Protein AF-A0A377GNR0-F1 (afdb_monomer_lite)

InterPro domains:
  IPR015090 Antitoxin epsilon/PezA domain [PF08998] (4-83)

pLDDT: mean 94.61, std 5.75, range [61.75, 98.44]

Structure (mmCIF, N/CA/C/O backbone):
data_AF-A0A377GNR0-F1
#
_entry.id   AF-A0A377GNR0-F1
#
loop_
_atom_site.group_PDB
_atom_site.id
_atom_site.type_symbol
_atom_site.label_atom_id
_atom_site.label_alt_id
_atom_site.label_comp_id
_atom_site.label_asym_id
_atom_site.label_entity_id
_atom_site.label_seq_id
_atom_site.pdbx_PDB_ins_code
_atom_site.Cartn_x
_atom_site.Cartn_y
_atom_site.Cartn_z
_atom_site.occupancy
_atom_site.B_iso_or_equiv
_atom_site.auth_seq_id
_atom_site.auth_comp_id
_atom_site.auth_asym_id
_atom_site.auth_atom_id
_atom_site.pdbx_PDB_model_num
ATOM 1 N N . MET A 1 1 ? 15.997 5.027 -19.480 1.00 61.75 1 MET A N 1
ATOM 2 C CA . MET A 1 1 ? 15.033 3.949 -19.173 1.00 61.75 1 MET A CA 1
ATOM 3 C C . MET A 1 1 ? 15.558 3.204 -17.967 1.00 61.75 1 MET A C 1
ATOM 5 O O . MET A 1 1 ? 16.741 2.895 -17.968 1.00 61.75 1 MET A O 1
ATOM 9 N N . ALA A 1 2 ? 14.726 2.977 -16.952 1.00 74.44 2 ALA A N 1
ATOM 10 C CA . ALA A 1 2 ? 15.098 2.073 -15.869 1.00 74.44 2 ALA A CA 1
ATOM 11 C C . ALA A 1 2 ? 15.085 0.631 -16.385 1.00 74.44 2 ALA A C 1
ATOM 13 O O . ALA A 1 2 ? 14.286 0.286 -17.259 1.00 74.44 2 ALA A O 1
ATOM 14 N N . SER A 1 3 ? 15.981 -0.193 -15.863 1.00 90.06 3 SER A N 1
ATOM 15 C CA . SER A 1 3 ? 16.015 -1.621 -16.152 1.00 90.06 3 SER A CA 1
ATOM 16 C C . SER A 1 3 ? 14.807 -2.337 -15.536 1.00 90.06 3 SER A C 1
ATOM 18 O O . SER A 1 3 ? 14.253 -1.907 -14.522 1.00 90.06 3 SER A O 1
ATOM 20 N N . LEU A 1 4 ? 14.422 -3.477 -16.117 1.00 91.56 4 LEU A N 1
ATOM 21 C CA . LEU A 1 4 ? 13.377 -4.343 -15.557 1.00 91.56 4 LEU A CA 1
ATOM 22 C C . LEU A 1 4 ? 13.700 -4.768 -14.114 1.00 91.56 4 LEU A C 1
ATOM 24 O O . LEU A 1 4 ? 12.804 -4.866 -13.279 1.00 91.56 4 LEU A O 1
ATOM 28 N N . TYR A 1 5 ? 14.985 -4.972 -13.815 1.00 93.69 5 TYR A N 1
ATOM 29 C CA . TYR A 1 5 ? 15.457 -5.264 -12.466 1.00 93.69 5 TYR A CA 1
ATOM 30 C C . TYR A 1 5 ? 15.136 -4.126 -11.488 1.00 93.69 5 TYR A C 1
ATOM 32 O O . TYR A 1 5 ? 14.544 -4.371 -10.442 1.00 93.69 5 TYR A O 1
ATOM 40 N N . GLU A 1 6 ? 15.457 -2.879 -11.841 1.00 94.62 6 GLU A N 1
ATOM 41 C CA . GLU A 1 6 ? 15.164 -1.713 -10.996 1.00 94.62 6 GLU A CA 1
ATOM 42 C C . GLU A 1 6 ? 13.660 -1.507 -10.786 1.00 94.62 6 GLU A C 1
ATOM 44 O O . GLU A 1 6 ? 13.237 -1.154 -9.686 1.00 94.62 6 GLU A O 1
ATOM 49 N N . ILE A 1 7 ? 12.848 -1.741 -11.822 1.00 96.00 7 ILE A N 1
ATOM 50 C CA . ILE A 1 7 ? 11.383 -1.677 -11.729 1.00 96.00 7 ILE A CA 1
ATOM 51 C C . ILE A 1 7 ? 10.873 -2.727 -10.741 1.00 96.00 7 ILE A C 1
ATOM 53 O O . ILE A 1 7 ? 10.112 -2.390 -9.836 1.00 96.00 7 ILE A O 1
ATOM 57 N N . ASN A 1 8 ? 11.318 -3.978 -10.867 1.00 96.81 8 ASN A N 1
ATOM 58 C CA . ASN A 1 8 ? 10.883 -5.051 -9.976 1.00 96.81 8 ASN A CA 1
ATOM 59 C C . ASN A 1 8 ? 11.350 -4.830 -8.537 1.00 96.81 8 ASN A C 1
ATOM 61 O O . ASN A 1 8 ? 10.543 -4.958 -7.625 1.00 96.81 8 ASN A O 1
ATOM 65 N N . LEU A 1 9 ? 12.597 -4.400 -8.327 1.00 97.19 9 LEU A N 1
ATOM 66 C CA . LEU A 1 9 ? 13.086 -4.055 -6.993 1.00 97.19 9 LEU A CA 1
ATOM 67 C C . LEU A 1 9 ? 12.226 -2.960 -6.346 1.00 97.19 9 LEU A C 1
ATOM 69 O O . LEU A 1 9 ? 11.845 -3.067 -5.184 1.00 97.19 9 LEU A O 1
ATOM 73 N N . ARG A 1 10 ? 11.871 -1.915 -7.101 1.00 97.56 10 ARG A N 1
ATOM 74 C CA . ARG A 1 10 ? 10.983 -0.860 -6.595 1.00 97.56 10 ARG A CA 1
ATOM 75 C C . ARG A 1 10 ? 9.575 -1.370 -6.295 1.00 97.56 10 ARG A C 1
ATOM 77 O O . ARG A 1 10 ? 8.992 -0.929 -5.310 1.00 97.56 10 ARG A O 1
ATOM 84 N N . ARG A 1 11 ? 9.028 -2.279 -7.106 1.00 98.06 11 ARG A N 1
ATOM 85 C CA . ARG A 1 11 ? 7.725 -2.909 -6.833 1.00 98.06 11 ARG A CA 1
ATOM 86 C C . ARG A 1 11 ? 7.743 -3.684 -5.521 1.00 98.06 11 ARG A C 1
ATOM 88 O O . ARG A 1 11 ? 6.812 -3.520 -4.743 1.00 98.06 11 ARG A O 1
ATOM 95 N N . GLU A 1 12 ? 8.801 -4.449 -5.256 1.00 98.25 12 GLU A N 1
ATOM 96 C CA . GLU A 1 12 ? 8.976 -5.173 -3.987 1.00 98.25 12 GLU A CA 1
ATOM 97 C C . GLU A 1 12 ? 9.026 -4.212 -2.793 1.00 98.25 12 GLU A C 1
ATOM 99 O O . GLU A 1 12 ? 8.263 -4.367 -1.843 1.00 98.25 12 GLU A O 1
ATOM 104 N N . ILE A 1 13 ? 9.832 -3.148 -2.881 1.00 98.25 13 ILE A N 1
ATOM 105 C CA . ILE A 1 13 ? 9.918 -2.129 -1.820 1.00 98.25 13 ILE A CA 1
ATOM 106 C C . ILE A 1 13 ? 8.544 -1.493 -1.556 1.00 98.25 13 ILE A C 1
ATOM 108 O O . ILE A 1 13 ? 8.134 -1.322 -0.408 1.00 98.25 13 ILE A O 1
ATOM 112 N N . LEU A 1 14 ? 7.802 -1.146 -2.612 1.00 98.25 14 LEU A N 1
ATOM 113 C CA . LEU A 1 14 ? 6.472 -0.552 -2.468 1.00 98.25 14 LEU A CA 1
ATOM 114 C C . LEU A 1 14 ? 5.436 -1.557 -1.961 1.00 98.25 14 LEU A C 1
ATOM 116 O O . LEU A 1 14 ? 4.529 -1.164 -1.230 1.00 98.25 14 LEU A O 1
ATOM 120 N N . ARG A 1 15 ? 5.567 -2.840 -2.309 1.00 98.31 15 ARG A N 1
ATOM 121 C CA . ARG A 1 15 ? 4.724 -3.923 -1.792 1.00 98.31 15 ARG A CA 1
ATOM 122 C C . ARG A 1 15 ? 4.891 -4.062 -0.282 1.00 98.31 15 ARG A C 1
ATOM 124 O O . ARG A 1 15 ? 3.883 -4.118 0.418 1.00 98.31 15 ARG A O 1
ATOM 131 N N . GLU A 1 16 ? 6.132 -4.091 0.195 1.00 98.44 16 GLU A N 1
ATOM 132 C CA . GLU A 1 16 ? 6.465 -4.183 1.620 1.00 98.44 16 GLU A CA 1
ATOM 133 C C . GLU A 1 16 ? 5.954 -2.958 2.382 1.00 98.44 16 GLU A C 1
ATOM 135 O O . GLU A 1 16 ? 5.168 -3.094 3.318 1.00 98.44 16 GLU A O 1
ATOM 140 N N . LYS A 1 17 ? 6.272 -1.756 1.888 1.00 98.12 17 LYS A N 1
ATOM 141 C CA . LYS A 1 17 ? 5.784 -0.495 2.458 1.00 98.12 17 LYS A CA 1
ATOM 142 C C . LYS A 1 17 ? 4.257 -0.423 2.526 1.00 98.12 17 LYS A C 1
ATOM 144 O O . LYS A 1 17 ? 3.699 0.035 3.516 1.00 98.12 17 LYS A O 1
ATOM 149 N N . SER A 1 18 ? 3.563 -0.869 1.476 1.00 98.06 18 SER A N 1
ATOM 150 C CA . SER A 1 18 ? 2.094 -0.885 1.473 1.00 98.06 18 SER A CA 1
ATOM 151 C C . SER A 1 18 ? 1.537 -1.837 2.533 1.00 98.06 18 SER A C 1
ATOM 153 O O . SER A 1 18 ? 0.505 -1.536 3.119 1.00 98.06 18 SER A O 1
ATOM 155 N N . ALA A 1 19 ? 2.199 -2.973 2.783 1.00 98.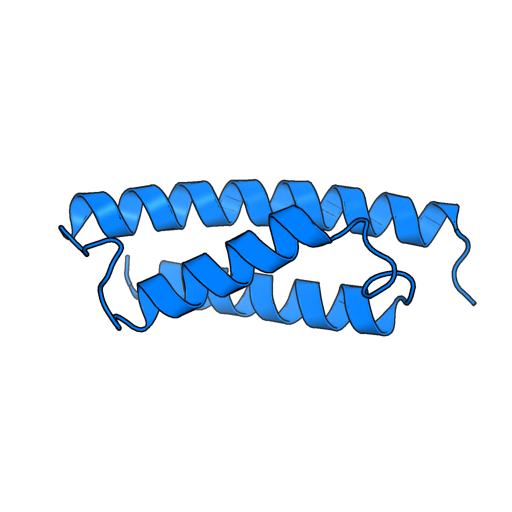25 19 ALA A N 1
ATOM 156 C CA . ALA A 1 19 ? 1.768 -3.942 3.788 1.00 98.25 19 ALA A CA 1
ATOM 157 C C . ALA A 1 19 ? 1.868 -3.378 5.211 1.00 98.25 19 ALA A C 1
ATOM 159 O O . ALA A 1 19 ? 0.936 -3.543 5.993 1.00 98.25 19 ALA A O 1
ATOM 160 N N . GLU A 1 20 ? 2.972 -2.694 5.519 1.00 97.75 20 GLU A N 1
ATOM 161 C CA . GLU A 1 20 ? 3.177 -2.022 6.807 1.00 97.75 20 GLU A CA 1
ATOM 162 C C . GLU A 1 20 ? 2.084 -0.975 7.054 1.00 97.75 20 GLU A C 1
ATOM 164 O O . GLU A 1 20 ? 1.387 -1.026 8.065 1.00 97.75 20 GLU A O 1
ATOM 169 N N . ILE A 1 21 ? 1.848 -0.097 6.073 1.00 97.62 21 ILE A N 1
ATOM 170 C CA . ILE A 1 21 ? 0.822 0.943 6.187 1.00 97.62 21 ILE A CA 1
ATOM 171 C C . ILE A 1 21 ? -0.579 0.327 6.330 1.00 97.62 21 ILE A C 1
ATOM 173 O O . ILE A 1 21 ? -1.375 0.814 7.127 1.00 97.62 21 ILE A O 1
ATOM 177 N N . LEU A 1 22 ? -0.902 -0.741 5.588 1.00 97.62 22 LEU A N 1
ATOM 178 C CA . LEU A 1 22 ? -2.197 -1.421 5.722 1.00 97.62 22 LEU A CA 1
ATOM 179 C C . LEU A 1 22 ? -2.422 -1.956 7.133 1.00 97.62 22 LEU A C 1
ATOM 181 O O . LEU A 1 22 ? -3.513 -1.780 7.662 1.00 97.62 22 LEU A O 1
ATOM 185 N N . ALA A 1 23 ? -1.401 -2.551 7.753 1.00 97.31 23 ALA A N 1
ATOM 186 C CA . ALA A 1 23 ? -1.516 -3.063 9.114 1.00 97.31 23 ALA A CA 1
ATOM 187 C C . ALA A 1 23 ? -1.841 -1.945 10.120 1.00 97.31 23 ALA A C 1
ATOM 189 O O . ALA A 1 23 ? -2.688 -2.126 10.998 1.00 97.31 23 ALA A O 1
ATOM 190 N N . ASP A 1 24 ? -1.221 -0.773 9.961 1.00 96.75 24 ASP A N 1
ATOM 191 C CA . ASP A 1 24 ? -1.496 0.383 10.816 1.00 96.75 24 ASP A CA 1
ATOM 192 C C . ASP A 1 24 ? -2.907 0.953 10.584 1.00 96.75 24 ASP A C 1
ATOM 194 O O . ASP A 1 24 ? -3.595 1.331 11.537 1.00 96.75 24 ASP A O 1
ATOM 198 N N . TYR A 1 25 ? -3.366 0.992 9.327 1.00 96.25 25 TYR A N 1
ATOM 199 C CA . TYR A 1 25 ? -4.731 1.406 8.990 1.00 96.25 25 TYR A CA 1
ATOM 200 C C . TYR A 1 25 ? -5.774 0.433 9.540 1.00 96.25 25 TYR A C 1
ATOM 202 O O . TYR A 1 25 ? -6.755 0.885 10.127 1.00 96.25 25 TYR A O 1
ATOM 210 N N . ASP A 1 26 ? -5.569 -0.876 9.383 1.00 94.88 26 ASP A N 1
ATOM 211 C CA . ASP A 1 26 ? -6.473 -1.904 9.904 1.00 94.88 26 ASP A CA 1
ATOM 212 C C . ASP A 1 26 ? -6.621 -1.762 11.423 1.00 94.88 26 ASP A C 1
ATOM 214 O O . ASP A 1 26 ? -7.739 -1.673 11.931 1.00 94.88 26 ASP A O 1
ATOM 218 N N . LYS A 1 27 ? -5.499 -1.594 12.136 1.00 95.56 27 LYS A N 1
ATOM 219 C CA . LYS A 1 27 ? -5.508 -1.325 13.577 1.00 95.56 27 LYS A CA 1
ATOM 220 C C . LYS A 1 27 ? -6.320 -0.074 13.930 1.00 95.56 27 LYS A C 1
ATOM 222 O O . LYS A 1 27 ? -7.174 -0.132 14.812 1.00 95.56 27 LYS A O 1
ATOM 227 N N . TYR A 1 28 ? -6.077 1.049 13.253 1.00 95.62 28 TYR A N 1
ATOM 228 C CA . TYR A 1 28 ? -6.792 2.299 13.529 1.00 95.62 28 TYR A CA 1
ATOM 229 C C . TYR A 1 28 ? -8.298 2.180 13.260 1.00 95.62 28 TYR A C 1
ATOM 231 O O . TYR A 1 28 ? -9.115 2.679 14.039 1.00 95.62 28 TYR A O 1
ATOM 239 N N . LEU A 1 29 ? -8.679 1.537 12.153 1.00 94.94 29 LEU A N 1
ATOM 240 C CA . LEU A 1 29 ? -10.078 1.331 11.779 1.00 94.94 29 LEU A CA 1
ATOM 241 C C . LEU A 1 29 ? -10.804 0.470 12.821 1.00 94.94 29 LEU A C 1
ATOM 243 O O . LEU A 1 29 ? -11.927 0.813 13.198 1.00 94.94 29 LEU A O 1
ATOM 247 N N . ASP A 1 30 ? -10.149 -0.582 13.316 1.00 94.81 30 ASP A N 1
ATOM 248 C CA . ASP A 1 30 ? -10.680 -1.459 14.360 1.00 94.81 30 ASP A CA 1
ATOM 249 C C . ASP A 1 30 ? -10.835 -0.718 15.697 1.00 94.81 30 ASP A C 1
ATOM 251 O O . ASP A 1 30 ? -11.917 -0.730 16.290 1.00 94.81 30 ASP A O 1
ATOM 255 N N . GLU A 1 31 ? -9.800 0.004 16.146 1.00 95.69 31 GLU A N 1
ATOM 256 C CA . GLU A 1 31 ? -9.823 0.784 17.396 1.00 95.69 31 GLU A CA 1
ATOM 257 C C . GLU A 1 31 ? -10.921 1.862 17.398 1.00 95.69 31 GLU A C 1
ATOM 259 O O . GLU A 1 31 ? -11.520 2.151 18.437 1.00 95.69 31 GLU A O 1
ATOM 264 N N . ASN A 1 32 ? -11.236 2.421 16.227 1.00 95.00 32 ASN A N 1
ATOM 265 C CA . ASN A 1 32 ? -12.246 3.467 16.062 1.00 95.00 32 ASN A CA 1
ATOM 266 C C . ASN A 1 32 ? -13.614 2.944 15.586 1.00 95.00 32 ASN A C 1
ATOM 268 O O . ASN A 1 32 ? -14.505 3.746 15.301 1.00 95.00 32 ASN A O 1
ATOM 272 N N . ASN A 1 33 ? -13.817 1.622 15.520 1.00 94.44 33 ASN A N 1
ATOM 273 C CA . ASN A 1 33 ? -15.061 0.984 15.063 1.00 94.44 33 ASN A CA 1
ATOM 274 C C . ASN A 1 33 ? -15.541 1.482 13.680 1.00 94.44 33 ASN A C 1
ATOM 276 O O . ASN A 1 33 ? -16.743 1.629 13.423 1.00 94.44 33 ASN A O 1
ATOM 280 N N . ILE A 1 34 ? -14.607 1.767 12.769 1.00 94.12 34 ILE A N 1
ATOM 281 C CA . ILE A 1 34 ? -14.918 2.256 11.425 1.00 94.12 34 ILE A CA 1
ATOM 282 C C . ILE A 1 34 ? -15.266 1.062 10.527 1.00 94.12 34 ILE A C 1
ATOM 284 O O . ILE A 1 34 ? -14.412 0.285 10.105 1.00 94.12 34 ILE A O 1
ATOM 288 N N . SER A 1 35 ? -16.553 0.944 10.190 1.00 90.31 35 SER A N 1
ATOM 289 C CA . SER A 1 35 ? -17.074 -0.154 9.364 1.00 90.31 35 SER A CA 1
ATOM 290 C C . SER A 1 35 ? -16.397 -0.270 7.989 1.00 90.31 35 SER A C 1
ATOM 292 O O . SER A 1 35 ? -16.031 0.724 7.350 1.00 90.31 35 SER A O 1
ATOM 294 N N . TYR A 1 36 ? -16.318 -1.508 7.489 1.00 82.19 36 TYR A N 1
ATOM 295 C CA . TYR A 1 36 ? -15.844 -1.846 6.144 1.00 82.19 36 TYR A CA 1
ATOM 296 C C . TYR A 1 36 ? -16.624 -1.156 5.019 1.00 82.19 36 TYR A C 1
ATOM 298 O O . TYR A 1 36 ? -16.048 -0.725 4.016 1.00 82.19 36 TYR A O 1
ATOM 306 N N . GLU A 1 37 ? -17.929 -0.988 5.214 1.00 86.19 37 GLU A N 1
ATOM 307 C CA . GLU A 1 37 ? -18.828 -0.371 4.234 1.00 86.19 37 GLU A CA 1
ATOM 308 C C . GLU A 1 37 ? -18.894 1.157 4.362 1.00 86.19 37 GLU A C 1
ATOM 310 O O . GLU A 1 37 ? -19.571 1.821 3.577 1.00 86.19 37 GLU A O 1
ATOM 315 N N . SER A 1 38 ? -18.188 1.743 5.334 1.00 86.44 38 SER A N 1
ATOM 316 C CA . SER A 1 38 ? -18.240 3.184 5.560 1.00 86.44 38 SER A CA 1
ATOM 317 C C . SER A 1 38 ? -17.592 3.976 4.417 1.00 86.44 38 SER A C 1
ATOM 319 O O . SER A 1 38 ? -16.557 3.600 3.863 1.00 86.44 38 SER A O 1
ATOM 321 N N . LEU A 1 39 ? -18.174 5.141 4.117 1.00 88.75 39 LEU A N 1
ATOM 322 C CA . LEU A 1 39 ? -17.567 6.173 3.265 1.00 88.75 39 LEU A CA 1
ATOM 323 C C . LEU A 1 39 ? -16.588 7.062 4.055 1.00 88.75 39 LEU A C 1
ATOM 325 O O . LEU A 1 39 ? -16.359 8.216 3.697 1.00 88.75 39 LEU A O 1
ATOM 329 N N . ASN A 1 40 ? -16.033 6.550 5.157 1.00 91.81 40 ASN A N 1
ATOM 330 C CA . ASN A 1 40 ? -15.062 7.285 5.954 1.00 91.81 40 ASN A CA 1
ATOM 331 C C . ASN A 1 40 ? -13.806 7.565 5.097 1.00 91.81 40 ASN A C 1
ATOM 333 O O . ASN A 1 40 ? -13.281 6.629 4.488 1.00 91.81 40 ASN A O 1
ATOM 337 N N . PRO A 1 41 ? -13.289 8.809 5.054 1.00 92.12 41 PRO A N 1
ATOM 338 C CA . PRO A 1 41 ? -12.091 9.138 4.281 1.00 92.12 41 PRO A CA 1
ATOM 339 C C . PRO A 1 41 ? -10.874 8.256 4.599 1.00 92.12 41 PRO A C 1
ATOM 341 O O . PRO A 1 41 ? -10.133 7.892 3.690 1.00 92.12 41 PRO A O 1
ATOM 344 N N . VAL A 1 42 ? -10.700 7.844 5.858 1.00 93.69 42 VAL A N 1
ATOM 345 C CA . VAL A 1 42 ? -9.625 6.932 6.285 1.00 93.69 42 VAL A CA 1
ATOM 346 C C . VAL A 1 42 ? -9.791 5.558 5.637 1.00 93.69 42 VAL A C 1
ATOM 348 O O . VAL A 1 42 ? -8.824 4.979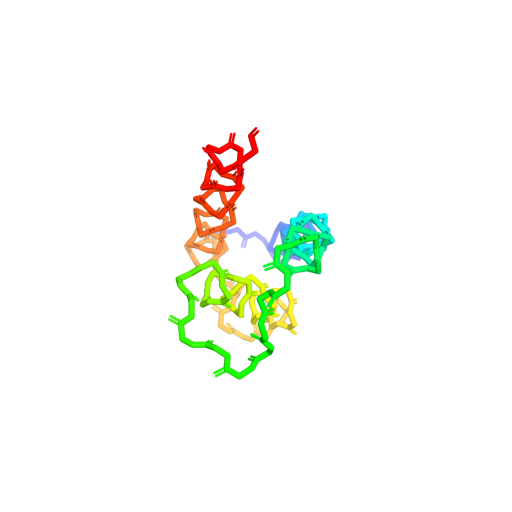 5.150 1.00 93.69 42 VAL A O 1
ATOM 351 N N . ARG A 1 43 ? -11.029 5.061 5.530 1.00 93.69 43 ARG A N 1
ATOM 352 C CA . ARG A 1 43 ? -11.320 3.804 4.829 1.00 93.69 43 ARG A CA 1
ATOM 353 C C . ARG A 1 43 ? -1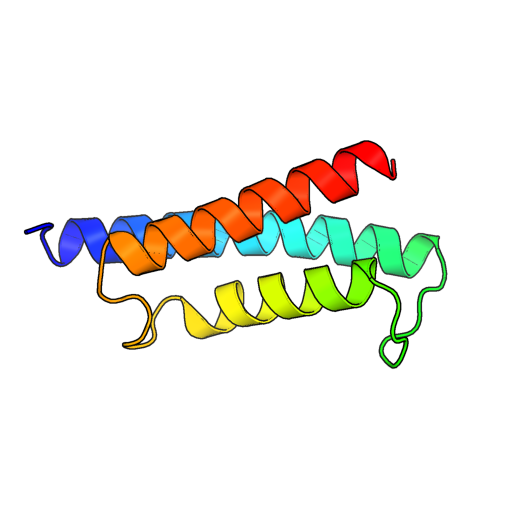1.112 3.925 3.319 1.00 93.69 43 ARG A C 1
ATOM 355 O O . ARG A 1 43 ? -10.691 2.965 2.682 1.00 93.69 43 ARG A O 1
ATOM 362 N N . VAL A 1 44 ? -11.390 5.087 2.730 1.00 93.25 44 VAL A N 1
ATOM 363 C CA . VAL A 1 44 ? -11.084 5.339 1.311 1.00 93.25 44 VAL A CA 1
ATOM 364 C C . VAL A 1 44 ? -9.573 5.282 1.069 1.00 93.25 44 VAL A C 1
ATOM 366 O O . VAL A 1 44 ? -9.142 4.669 0.094 1.00 93.25 44 VAL A O 1
ATOM 369 N N . LEU A 1 45 ? -8.771 5.865 1.964 1.00 94.56 45 LEU A N 1
ATOM 370 C CA . LEU A 1 45 ? -7.311 5.782 1.889 1.00 94.56 45 LEU A CA 1
ATOM 371 C C . LEU A 1 45 ? -6.812 4.342 2.040 1.00 94.56 45 LEU A C 1
ATOM 373 O O . LEU A 1 45 ? -6.023 3.907 1.206 1.00 94.56 45 LEU A O 1
ATOM 377 N N . GLU A 1 46 ? -7.323 3.580 3.012 1.00 96.12 46 GLU A N 1
ATOM 378 C CA . GLU A 1 46 ? -7.000 2.150 3.156 1.00 96.12 46 GLU A CA 1
ATOM 379 C C . GLU A 1 46 ? -7.250 1.384 1.851 1.00 96.12 46 GLU A C 1
ATOM 381 O O . GLU A 1 46 ? -6.362 0.680 1.375 1.00 96.12 46 GLU A O 1
ATOM 386 N N . LYS A 1 47 ? -8.401 1.596 1.200 1.00 95.25 47 LYS A N 1
ATOM 387 C CA . LYS A 1 47 ? -8.715 0.949 -0.084 1.00 95.25 47 LYS A CA 1
ATOM 388 C C . LYS A 1 47 ? -7.701 1.287 -1.176 1.00 95.25 47 LYS A C 1
ATOM 390 O O . LYS A 1 47 ? -7.263 0.382 -1.883 1.00 95.25 47 LYS A O 1
ATOM 395 N N . ILE A 1 48 ? -7.281 2.549 -1.284 1.00 96.00 48 ILE A N 1
ATOM 396 C CA . ILE A 1 48 ? -6.250 2.971 -2.250 1.00 96.00 48 ILE A CA 1
ATOM 397 C C . ILE A 1 48 ? -4.928 2.236 -1.985 1.00 96.00 48 ILE A C 1
ATOM 399 O O . ILE A 1 48 ? -4.281 1.763 -2.920 1.00 96.00 48 ILE A O 1
ATOM 403 N N . ILE A 1 49 ? -4.527 2.110 -0.720 1.00 97.62 49 ILE A N 1
ATOM 404 C CA . ILE A 1 49 ? -3.302 1.399 -0.329 1.00 97.62 49 ILE A CA 1
ATOM 405 C C . ILE A 1 49 ? -3.447 -0.098 -0.635 1.00 97.62 49 ILE A C 1
ATOM 407 O O . ILE A 1 49 ? -2.525 -0.711 -1.169 1.00 97.62 49 ILE A O 1
ATOM 411 N N . SER A 1 50 ? -4.620 -0.678 -0.372 1.00 97.50 50 SER A N 1
ATOM 412 C CA . SER A 1 50 ? -4.947 -2.081 -0.652 1.00 97.50 50 SER A CA 1
ATOM 413 C C . SER A 1 50 ? -4.878 -2.392 -2.146 1.00 97.50 50 SER A C 1
ATOM 415 O O . SER A 1 50 ? -4.357 -3.436 -2.546 1.00 97.50 50 SER A O 1
ATOM 417 N N . GLU A 1 51 ? -5.351 -1.474 -2.988 1.00 97.12 51 GLU A N 1
ATOM 418 C CA . GLU A 1 51 ? -5.232 -1.567 -4.442 1.00 97.12 51 GLU A CA 1
ATOM 419 C C . GLU A 1 51 ? -3.772 -1.515 -4.889 1.00 97.12 51 GLU A C 1
ATOM 421 O O . GLU A 1 51 ? -3.348 -2.408 -5.625 1.00 97.12 51 GLU A O 1
ATOM 426 N N . ILE A 1 52 ? -2.991 -0.541 -4.400 1.00 98.00 52 ILE A N 1
ATOM 427 C CA . ILE A 1 52 ? -1.553 -0.445 -4.695 1.00 98.00 52 ILE A CA 1
ATOM 428 C C . ILE A 1 52 ? -0.866 -1.745 -4.300 1.00 98.00 52 ILE A C 1
ATOM 430 O O . ILE A 1 52 ? -0.225 -2.365 -5.142 1.00 98.00 52 ILE A O 1
ATOM 434 N N . TYR A 1 53 ? -1.065 -2.198 -3.059 1.00 98.31 53 TYR A N 1
ATOM 435 C CA . TYR A 1 53 ? -0.541 -3.458 -2.555 1.00 98.31 53 TYR A CA 1
ATOM 436 C C . TYR A 1 53 ? -0.852 -4.569 -3.563 1.00 98.31 53 TYR A C 1
ATOM 438 O O . TYR A 1 53 ? 0.077 -5.142 -4.138 1.00 98.31 53 TYR A O 1
ATOM 446 N N . ARG A 1 54 ? -2.132 -4.877 -3.809 1.00 97.62 54 ARG A N 1
ATOM 447 C CA . ARG A 1 54 ? -2.573 -6.028 -4.626 1.00 97.62 54 ARG A CA 1
ATOM 448 C C . ARG A 1 54 ? -2.134 -5.952 -6.087 1.00 97.62 54 ARG A C 1
ATOM 450 O O . ARG A 1 54 ? -1.972 -6.997 -6.717 1.00 97.62 54 ARG A O 1
ATOM 457 N N . ASN A 1 55 ? -1.972 -4.747 -6.625 1.00 97.75 55 ASN A N 1
ATOM 458 C CA . ASN A 1 55 ? -1.769 -4.536 -8.051 1.00 97.75 55 ASN A CA 1
ATOM 459 C C . ASN A 1 55 ? -0.342 -4.123 -8.426 1.00 97.75 55 ASN A C 1
ATOM 461 O O . ASN A 1 55 ? -0.071 -4.080 -9.617 1.00 97.75 55 ASN A O 1
ATOM 465 N N . ILE A 1 56 ? 0.588 -3.892 -7.489 1.00 97.38 56 ILE A N 1
ATOM 466 C CA . ILE A 1 56 ? 1.923 -3.319 -7.780 1.00 97.38 56 ILE A CA 1
ATOM 467 C C . ILE A 1 56 ? 2.755 -4.084 -8.834 1.00 97.38 56 ILE A C 1
ATOM 469 O O . ILE A 1 56 ? 3.623 -3.506 -9.481 1.00 97.38 56 ILE A O 1
ATOM 473 N N . PHE A 1 57 ? 2.476 -5.371 -9.063 1.00 96.94 57 PHE A N 1
ATOM 474 C CA . PHE A 1 57 ? 3.131 -6.191 -10.097 1.00 96.94 57 PHE A CA 1
ATOM 475 C C . PHE A 1 57 ? 2.385 -6.244 -11.439 1.00 96.94 57 PHE A C 1
ATOM 477 O O . PHE A 1 57 ? 2.842 -6.903 -12.372 1.00 96.94 57 PHE A O 1
ATOM 484 N N . LYS A 1 58 ? 1.240 -5.568 -11.558 1.00 96.50 58 LYS A N 1
ATOM 485 C CA . LYS A 1 58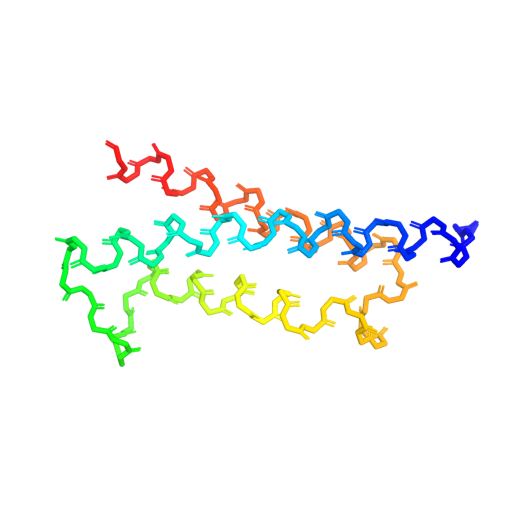 ? 0.461 -5.483 -12.797 1.00 96.50 58 LYS A CA 1
ATOM 486 C C . LYS A 1 58 ? 1.096 -4.508 -13.801 1.00 96.50 58 LYS A C 1
ATOM 488 O O . LYS A 1 58 ? 1.903 -3.655 -13.410 1.00 96.50 58 LYS A O 1
ATOM 493 N N . PRO A 1 59 ? 0.699 -4.587 -15.090 1.00 94.75 59 PRO A N 1
ATOM 494 C CA . PRO A 1 59 ? 1.251 -3.740 -16.149 1.00 94.75 59 PRO A CA 1
ATOM 495 C C . PRO A 1 59 ? 1.150 -2.230 -15.891 1.00 94.75 59 PRO A C 1
ATOM 497 O O . PRO A 1 59 ? 1.995 -1.458 -16.331 1.00 94.75 59 PRO A O 1
ATOM 500 N N . GLU A 1 60 ? 0.158 -1.793 -15.113 1.00 93.31 60 GLU A N 1
ATOM 501 C CA . GLU A 1 60 ? -0.029 -0.385 -14.740 1.00 93.31 60 GLU A CA 1
ATOM 502 C C . GLU A 1 60 ? 1.144 0.219 -13.943 1.00 93.31 60 GLU A C 1
ATOM 504 O O . GLU A 1 60 ? 1.281 1.438 -13.904 1.00 93.31 60 GLU A O 1
ATOM 509 N N . TYR A 1 61 ? 2.025 -0.611 -13.371 1.00 95.25 61 TYR A N 1
ATOM 510 C CA . TYR A 1 61 ? 3.208 -0.196 -12.607 1.00 95.25 61 TYR A CA 1
ATOM 511 C C . TYR A 1 61 ? 4.533 -0.564 -13.292 1.00 95.25 61 TYR A C 1
ATOM 513 O O . TYR A 1 61 ? 5.537 -0.804 -12.623 1.00 95.25 61 TYR A O 1
ATOM 521 N N . GLU A 1 62 ? 4.549 -0.685 -14.621 1.00 94.81 62 GLU A N 1
ATOM 522 C CA . GLU A 1 62 ? 5.768 -0.997 -15.393 1.00 94.81 62 GLU A CA 1
ATOM 523 C C . GLU A 1 62 ? 6.679 0.212 -15.623 1.00 94.81 62 GLU A C 1
ATOM 525 O O . GLU A 1 62 ? 7.786 0.070 -16.138 1.00 94.81 62 GLU A O 1
ATOM 530 N N . THR A 1 63 ? 6.249 1.410 -15.228 1.00 95.38 63 THR A N 1
ATOM 531 C CA . THR A 1 63 ? 7.041 2.630 -15.390 1.00 95.38 63 THR A CA 1
ATOM 532 C C . THR A 1 63 ? 7.449 3.212 -14.045 1.00 95.38 63 THR A C 1
ATOM 534 O O . THR A 1 63 ? 6.723 3.145 -13.054 1.00 95.38 63 THR A O 1
ATOM 537 N N . ILE A 1 64 ? 8.621 3.850 -14.022 1.00 95.19 64 ILE A N 1
ATOM 538 C CA . ILE A 1 64 ? 9.106 4.580 -12.844 1.00 95.19 64 ILE A CA 1
ATOM 539 C C . ILE A 1 64 ? 8.118 5.662 -12.406 1.00 95.19 64 ILE A C 1
ATOM 541 O O . ILE A 1 64 ? 7.938 5.871 -11.213 1.00 95.19 64 ILE A O 1
ATOM 545 N N . GLU A 1 65 ? 7.459 6.324 -13.353 1.00 96.38 65 GLU A N 1
ATOM 546 C CA . GLU A 1 65 ? 6.458 7.349 -13.065 1.00 96.38 65 GLU A CA 1
ATOM 547 C C . GLU A 1 65 ? 5.269 6.776 -12.287 1.00 96.38 65 GLU A C 1
ATOM 549 O O . GLU A 1 65 ? 4.904 7.312 -11.244 1.00 96.38 65 GLU A O 1
ATOM 554 N N . LYS A 1 66 ? 4.747 5.618 -12.705 1.00 97.38 66 LYS A N 1
ATOM 555 C CA . LYS A 1 66 ? 3.646 4.943 -12.007 1.00 97.38 66 LYS A CA 1
ATOM 556 C C . LYS A 1 66 ? 4.046 4.434 -10.625 1.00 97.38 66 LYS A C 1
ATOM 558 O O . LYS A 1 66 ? 3.260 4.522 -9.684 1.00 97.38 66 LYS A O 1
ATOM 563 N N . LEU A 1 67 ? 5.282 3.961 -10.476 1.00 97.81 67 LEU A N 1
ATOM 564 C CA . LEU A 1 67 ? 5.834 3.589 -9.170 1.00 97.81 67 LEU A CA 1
ATOM 565 C C . LEU A 1 67 ? 6.018 4.811 -8.256 1.00 97.81 67 LEU A C 1
ATOM 567 O O . LEU A 1 67 ? 5.748 4.727 -7.060 1.00 97.81 67 LEU A O 1
ATOM 571 N N . ASN A 1 68 ? 6.421 5.960 -8.802 1.00 97.88 68 ASN A N 1
ATOM 572 C CA . ASN A 1 68 ? 6.519 7.204 -8.040 1.00 97.88 68 ASN A CA 1
ATOM 573 C C . ASN A 1 68 ? 5.132 7.707 -7.608 1.00 97.88 68 ASN A C 1
ATOM 575 O O . ASN A 1 68 ? 4.966 8.093 -6.454 1.00 97.88 68 ASN A O 1
ATOM 579 N N . GLU A 1 69 ? 4.127 7.659 -8.491 1.00 97.94 69 GLU A N 1
ATOM 580 C CA . GLU A 1 69 ? 2.734 7.977 -8.146 1.00 97.94 69 GLU A CA 1
ATOM 581 C C . GLU A 1 69 ? 2.222 7.087 -7.004 1.00 97.94 69 GLU A C 1
ATOM 583 O O . GLU A 1 69 ? 1.603 7.585 -6.063 1.00 97.94 69 GLU A O 1
ATOM 588 N N . ALA A 1 70 ? 2.496 5.778 -7.064 1.00 98.12 70 ALA A N 1
ATOM 589 C CA . ALA A 1 70 ? 2.164 4.851 -5.986 1.00 98.12 70 ALA A CA 1
ATOM 590 C C . ALA A 1 70 ? 2.852 5.255 -4.681 1.00 98.12 70 ALA A C 1
ATOM 592 O O . ALA A 1 70 ? 2.189 5.383 -3.656 1.00 98.12 70 ALA A O 1
ATOM 593 N N . ASN A 1 71 ? 4.159 5.524 -4.727 1.00 98.38 71 ASN A N 1
ATOM 594 C CA . ASN A 1 71 ? 4.909 5.920 -3.544 1.00 98.38 71 ASN A CA 1
ATOM 595 C C . ASN A 1 71 ? 4.353 7.196 -2.894 1.00 98.38 71 ASN A C 1
ATOM 597 O O . ASN A 1 71 ? 4.183 7.222 -1.682 1.00 98.38 71 ASN A O 1
ATOM 601 N N . ILE A 1 72 ? 4.010 8.216 -3.687 1.00 98.06 72 ILE A N 1
ATOM 602 C CA . ILE A 1 72 ? 3.424 9.468 -3.180 1.00 98.06 72 ILE A CA 1
ATOM 603 C C . ILE A 1 72 ? 2.096 9.202 -2.461 1.00 98.06 72 ILE A C 1
ATOM 605 O O . ILE A 1 72 ? 1.840 9.780 -1.406 1.00 98.06 72 ILE A O 1
ATOM 609 N N . LYS A 1 73 ? 1.253 8.311 -3.000 1.00 97.62 73 LYS A N 1
ATOM 610 C CA . LYS A 1 73 ? -0.007 7.920 -2.348 1.00 97.62 73 LYS A CA 1
ATOM 611 C C . LYS A 1 73 ? 0.242 7.214 -1.013 1.00 97.62 73 LYS A C 1
ATOM 613 O O . LYS A 1 73 ? -0.458 7.505 -0.048 1.00 97.62 73 LYS A O 1
ATOM 618 N N . LEU A 1 74 ? 1.242 6.332 -0.950 1.00 98.06 74 LEU A N 1
ATOM 619 C CA . LEU A 1 74 ? 1.641 5.660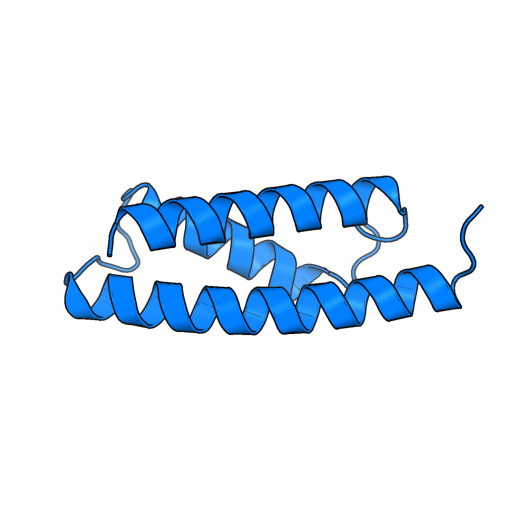 0.292 1.00 98.06 74 LEU A CA 1
ATOM 620 C C . LEU A 1 74 ? 2.191 6.654 1.324 1.00 98.06 74 LEU A C 1
ATOM 622 O O . LEU A 1 74 ? 1.800 6.600 2.485 1.00 98.06 74 LEU A O 1
ATOM 626 N N . ASP A 1 75 ? 3.047 7.588 0.901 1.00 97.88 75 ASP A N 1
ATOM 627 C CA . ASP A 1 75 ? 3.587 8.641 1.770 1.00 97.88 75 ASP A CA 1
ATOM 628 C C . ASP A 1 75 ? 2.469 9.515 2.346 1.00 97.88 75 ASP A C 1
ATOM 630 O O . ASP A 1 75 ? 2.424 9.754 3.551 1.00 97.88 75 ASP A O 1
ATOM 634 N N . LEU A 1 76 ? 1.517 9.936 1.507 1.00 96.50 76 LEU A N 1
ATOM 635 C CA . LEU A 1 76 ? 0.355 10.699 1.955 1.00 96.50 76 LEU A CA 1
ATOM 636 C C . LEU A 1 76 ? -0.484 9.908 2.964 1.00 96.50 76 LEU A C 1
ATOM 638 O O . LEU A 1 76 ? -0.878 10.459 3.989 1.00 96.50 76 LEU A O 1
ATOM 642 N N . ALA A 1 77 ? -0.758 8.633 2.689 1.00 96.19 77 ALA A N 1
ATOM 643 C CA . ALA A 1 77 ? -1.543 7.799 3.589 1.00 96.19 77 ALA A CA 1
ATOM 644 C C . ALA A 1 77 ? -0.873 7.643 4.961 1.00 96.19 77 ALA A C 1
ATOM 646 O O . ALA A 1 77 ? -1.545 7.758 5.988 1.00 96.19 77 ALA A O 1
ATOM 647 N N . LEU A 1 78 ? 0.443 7.431 4.984 1.00 96.50 78 LEU A N 1
ATOM 648 C CA . LEU A 1 78 ? 1.215 7.350 6.218 1.00 96.50 78 LEU A CA 1
ATOM 649 C C . LEU A 1 78 ? 1.166 8.671 7.001 1.00 96.50 78 LEU A C 1
ATOM 651 O O . LEU A 1 78 ? 0.928 8.668 8.208 1.00 96.50 78 LEU A O 1
ATOM 655 N N . GLU A 1 79 ? 1.357 9.807 6.327 1.00 96.88 79 GLU A N 1
ATOM 656 C CA . GLU A 1 79 ? 1.299 11.121 6.975 1.00 96.88 79 GLU A CA 1
ATOM 657 C C . GLU A 1 79 ? -0.094 11.447 7.518 1.00 96.88 79 GLU A C 1
ATOM 659 O O . GLU A 1 79 ? -0.203 11.996 8.613 1.00 96.88 79 GLU A O 1
ATOM 664 N N . VAL A 1 80 ? -1.162 11.072 6.808 1.00 95.31 80 VAL A N 1
ATOM 665 C CA . VAL A 1 80 ? -2.534 11.211 7.319 1.00 95.31 80 VAL A CA 1
ATOM 666 C C . VAL A 1 80 ? -2.703 10.416 8.610 1.00 95.31 80 VAL A C 1
ATOM 668 O O . VAL A 1 80 ? -3.169 10.973 9.601 1.00 95.31 80 VAL A O 1
ATOM 671 N N . LEU A 1 81 ? -2.279 9.151 8.638 1.00 93.88 81 LEU A N 1
ATOM 672 C CA . LEU A 1 81 ? -2.448 8.307 9.819 1.00 93.88 81 LEU A CA 1
ATOM 673 C C . LEU A 1 81 ? -1.658 8.831 11.028 1.00 93.88 81 LEU A C 1
ATOM 675 O O . LEU A 1 81 ? -2.195 8.907 12.129 1.00 93.88 81 LEU A O 1
ATOM 679 N N . LYS A 1 82 ? -0.422 9.303 10.815 1.00 95.06 82 LYS A N 1
ATOM 680 C CA . LYS A 1 82 ? 0.394 9.954 11.858 1.00 95.06 82 LYS A CA 1
ATOM 681 C C . LYS A 1 82 ? -0.241 11.210 12.458 1.00 95.06 82 LYS A C 1
ATOM 683 O O . LYS A 1 82 ? 0.172 11.624 13.532 1.00 95.06 82 LYS A O 1
ATOM 688 N N . LYS A 1 83 ? -1.156 11.873 11.745 1.00 94.88 83 LYS A N 1
ATOM 689 C CA . LYS A 1 83 ? -1.879 13.058 12.239 1.00 94.88 83 LYS A CA 1
ATOM 690 C C . LYS A 1 83 ? -3.175 12.707 12.965 1.00 94.88 83 LYS A C 1
ATOM 692 O O . LYS A 1 83 ? -3.737 13.581 13.620 1.00 94.88 83 LYS A O 1
ATOM 697 N N . LEU A 1 84 ? -3.669 11.485 12.784 1.00 88.38 84 LEU A N 1
ATOM 698 C CA . LEU A 1 84 ? -4.884 10.978 13.418 1.00 88.38 84 LEU A CA 1
ATOM 699 C C . LEU A 1 84 ? -4.600 10.250 14.738 1.00 88.38 84 LEU A C 1
ATOM 701 O O . LEU A 1 84 ? -5.504 10.165 15.568 1.00 88.38 84 LEU A O 1
ATOM 705 N N . ASN A 1 85 ? -3.374 9.749 14.905 1.00 72.62 85 ASN A N 1
ATOM 706 C CA . ASN A 1 85 ? -2.819 9.240 16.162 1.00 72.62 85 ASN A CA 1
ATOM 707 C C . ASN A 1 85 ? -2.192 10.368 16.990 1.00 72.62 85 ASN A C 1
ATOM 709 O O . ASN A 1 85 ? -2.251 10.273 18.236 1.00 72.62 85 ASN A O 1
#

Radius of gyration: 13.7 Å; chains: 1; bounding box: 35×19×37 Å

Secondary structure (DSSP, 8-state):
---HHHHHHHHHHHHHHHHHHHHHHHHHHHHTT--TT---HHHHHHHHHHHHHHHTTSGGG-SHHHHHHHHHHHHHHHHHHHHH-

Sequence (85 aa):
MASLYEINLRREILREKSAEILADYDKYLDENNISYESLNPVRVLEKI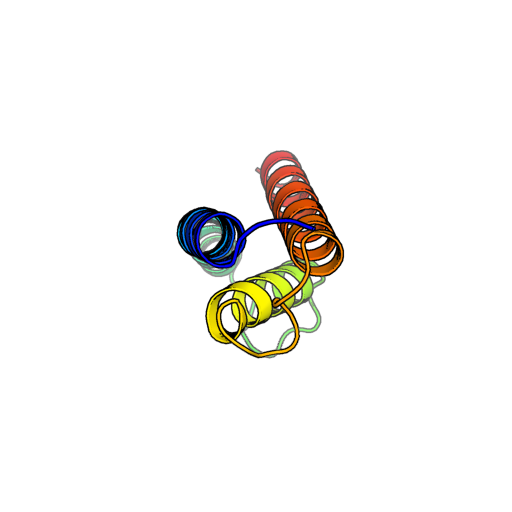ISEIYRNIFKPEYETIEKLNEANIKLDLALEVLKKLN

Foldseek 3Di:
DDDQVVLVVLLVVLLVLLVVLLVLLVVVCVVVVPDCPDPPVSNVLSVLSVCCNVCSPPPCSSDPVSSVVSVVSSVVNVVVSVVVD

Organism: NCBI:txid858